Protein AF-A0A9E5ME22-F1 (afdb_monomer_lite)

Radius of gyration: 19.46 Å; chains: 1; bounding box: 47×21×42 Å

Foldseek 3Di:
DQLCQQLLVCQQWPQDDVLSVQSSPDDDPVSVVVSVVPDDPPIDRDVVSVVDDRADPDPDDPDDDQPCCVVCVPDPDDDDPVRPPDDPGD

pLDDT: mean 80.04, std 14.13, range [41.09, 94.69]

Secondary structure (DSSP, 8-state):
-THHHHHHHTTTS---HHHHHHHHH--SHHHHHHHHHTS-TT--PPTTGGGS--S--PPPP---PPTTTTT-TT--PPPPTTTS-S-S--

Structure (mmCIF, N/CA/C/O backbone):
data_AF-A0A9E5ME22-F1
#
_entry.id   AF-A0A9E5ME22-F1
#
loop_
_atom_site.group_PDB
_atom_site.id
_atom_site.type_symbol
_atom_site.label_atom_id
_atom_site.label_alt_id
_atom_site.label_comp_id
_atom_site.label_asym_id
_atom_site.label_entity_id
_atom_site.label_seq_id
_atom_site.pdbx_PDB_ins_code
_atom_site.Cartn_x
_atom_site.Cartn_y
_atom_site.Cartn_z
_atom_site.occupancy
_atom_site.B_iso_or_equiv
_atom_site.auth_seq_id
_atom_site.auth_comp_id
_atom_site.auth_asym_id
_atom_site.auth_atom_id
_atom_site.pdbx_PDB_model_num
ATOM 1 N N . GLU A 1 1 ? 11.597 0.825 3.469 1.00 60.56 1 GLU A N 1
ATOM 2 C CA . GLU A 1 1 ? 10.942 0.687 2.144 1.00 60.56 1 GLU A CA 1
ATOM 3 C C . GLU A 1 1 ? 9.581 -0.024 2.117 1.00 60.56 1 GLU A C 1
ATOM 5 O O . GLU A 1 1 ? 8.702 0.450 1.406 1.00 60.56 1 GLU A O 1
ATOM 10 N N . PHE A 1 2 ? 9.331 -1.097 2.884 1.00 62.84 2 PHE A N 1
ATOM 11 C CA . PHE A 1 2 ? 8.057 -1.851 2.811 1.00 62.84 2 PHE A CA 1
ATOM 12 C C . PHE A 1 2 ? 6.785 -1.005 3.044 1.00 62.84 2 PHE A C 1
ATOM 14 O O . PHE A 1 2 ? 5.789 -1.166 2.338 1.00 62.84 2 PHE A O 1
ATOM 21 N N . ARG A 1 3 ? 6.842 -0.036 3.971 1.00 62.56 3 ARG A N 1
ATOM 22 C CA . ARG A 1 3 ? 5.710 0.844 4.324 1.00 62.56 3 ARG A CA 1
ATOM 23 C C . ARG A 1 3 ? 5.093 1.570 3.127 1.00 62.56 3 ARG A C 1
ATOM 25 O O . ARG A 1 3 ? 3.878 1.707 3.049 1.00 62.56 3 ARG A O 1
ATOM 32 N N . LYS A 1 4 ? 5.937 2.002 2.179 1.00 63.84 4 LYS A N 1
ATOM 33 C CA . LYS A 1 4 ? 5.526 2.781 0.999 1.00 63.84 4 LYS A CA 1
ATOM 34 C C . LYS A 1 4 ? 4.607 1.986 0.063 1.00 63.84 4 LYS A C 1
ATOM 36 O O . LYS A 1 4 ? 3.819 2.577 -0.664 1.00 63.84 4 LYS A O 1
ATOM 41 N N . HIS A 1 5 ? 4.676 0.655 0.119 1.00 74.06 5 HIS A N 1
ATOM 42 C CA . HIS A 1 5 ? 4.036 -0.236 -0.848 1.00 74.06 5 HIS A CA 1
ATOM 43 C C . HIS A 1 5 ? 2.784 -0.930 -0.296 1.00 74.06 5 HIS A C 1
ATOM 45 O O . HIS A 1 5 ? 1.941 -1.376 -1.072 1.00 74.06 5 HIS A O 1
ATOM 51 N N . CYS A 1 6 ? 2.611 -0.995 1.030 1.00 79.81 6 CYS A N 1
ATOM 52 C CA . CYS A 1 6 ? 1.466 -1.670 1.656 1.00 79.81 6 CYS A CA 1
ATOM 53 C C . CYS A 1 6 ? 0.114 -1.124 1.182 1.00 79.81 6 CYS A C 1
ATOM 55 O O . CYS A 1 6 ? -0.800 -1.894 0.892 1.00 79.81 6 CYS A O 1
ATOM 57 N N . GLY A 1 7 ? -0.003 0.199 1.038 1.00 79.25 7 GLY A N 1
ATOM 58 C CA . GLY A 1 7 ? -1.235 0.834 0.566 1.00 79.25 7 GLY A CA 1
ATOM 59 C C . GLY A 1 7 ? -1.643 0.419 -0.855 1.00 79.25 7 GLY A C 1
ATOM 60 O O . GLY A 1 7 ? -2.840 0.334 -1.138 1.00 79.25 7 GLY A O 1
ATOM 61 N N . TRP A 1 8 ? -0.682 0.107 -1.736 1.00 84.62 8 TRP A N 1
ATOM 62 C CA . TRP A 1 8 ? -0.957 -0.288 -3.126 1.00 84.62 8 TRP A CA 1
ATOM 63 C C . TRP A 1 8 ? -1.652 -1.645 -3.232 1.00 84.62 8 TRP A C 1
ATOM 65 O O . TRP A 1 8 ? -2.472 -1.848 -4.130 1.00 84.62 8 TRP A O 1
ATOM 75 N N . TYR A 1 9 ? -1.386 -2.560 -2.299 1.00 87.06 9 TYR A N 1
ATOM 76 C CA . TYR A 1 9 ? -2.034 -3.874 -2.278 1.00 87.06 9 TYR A CA 1
ATOM 77 C C . TYR A 1 9 ? -3.523 -3.798 -1.934 1.00 87.06 9 TYR A C 1
ATOM 79 O O . TYR A 1 9 ? -4.283 -4.696 -2.283 1.00 87.06 9 TYR A O 1
ATOM 87 N N . LEU A 1 10 ? -3.961 -2.700 -1.314 1.00 89.69 10 LEU A N 1
ATOM 88 C CA . LEU A 1 10 ? -5.369 -2.464 -1.009 1.00 89.69 10 LEU A CA 1
ATOM 89 C C . LEU A 1 10 ? -6.099 -1.734 -2.142 1.00 89.69 10 LEU A C 1
ATOM 91 O O . LEU A 1 10 ? -7.320 -1.601 -2.099 1.00 89.69 10 LEU A O 1
ATOM 95 N N . THR A 1 11 ? -5.402 -1.215 -3.157 1.00 89.62 11 THR A N 1
ATOM 96 C CA . THR A 1 11 ? -6.015 -0.532 -4.310 1.00 89.62 11 THR A CA 1
ATOM 97 C C . THR A 1 11 ? -7.034 -1.434 -5.011 1.00 89.62 11 THR A C 1
ATOM 99 O O . THR A 1 11 ? -6.714 -2.556 -5.400 1.00 89.62 11 THR A O 1
ATOM 102 N N . GLY A 1 12 ? -8.266 -0.930 -5.149 1.00 91.00 12 GLY A N 1
ATOM 103 C CA . GLY A 1 12 ? -9.409 -1.670 -5.695 1.00 91.00 12 GLY A CA 1
ATOM 104 C C . GLY A 1 12 ? -10.293 -2.356 -4.648 1.00 91.00 12 GLY A C 1
ATOM 105 O O . GLY A 1 12 ? -11.435 -2.672 -4.959 1.00 91.00 12 GLY A O 1
ATOM 106 N N . TYR A 1 13 ? -9.833 -2.533 -3.405 1.00 93.19 13 TYR A N 1
ATOM 107 C CA . TYR A 1 13 ? -10.673 -3.074 -2.332 1.00 93.19 13 TYR A CA 1
ATOM 108 C C . TYR A 1 13 ? -11.449 -1.972 -1.584 1.00 93.19 13 TYR A C 1
ATOM 110 O O . TYR A 1 13 ? -10.878 -0.907 -1.289 1.00 93.19 13 TYR A O 1
ATOM 118 N N . PRO A 1 14 ? -12.715 -2.225 -1.197 1.00 92.44 14 PRO A N 1
ATOM 119 C CA . PRO A 1 14 ? -13.545 -1.295 -0.431 1.00 92.44 14 PRO A CA 1
ATOM 120 C C . PRO A 1 14 ? -13.230 -1.347 1.077 1.00 92.44 14 PRO A C 1
ATOM 122 O O . PRO A 1 14 ? -14.105 -1.530 1.911 1.00 92.44 14 PRO A O 1
ATOM 125 N N . VAL A 1 15 ? -11.957 -1.174 1.444 1.00 91.19 15 VAL A N 1
ATOM 126 C CA . VAL A 1 15 ? -11.477 -1.249 2.842 1.00 91.19 15 VAL A CA 1
ATOM 127 C C . VAL A 1 15 ? -11.652 0.049 3.647 1.00 91.19 15 VAL A C 1
ATOM 129 O O . VAL A 1 15 ? -11.399 0.072 4.847 1.00 91.19 15 VAL A O 1
ATOM 132 N N . GLY A 1 16 ? -12.051 1.147 2.998 1.00 90.19 16 GLY A N 1
ATOM 133 C CA . GLY A 1 16 ? -12.133 2.474 3.618 1.00 90.19 16 GLY A CA 1
ATOM 134 C C . GLY A 1 16 ? -10.783 3.200 3.743 1.00 90.19 16 GLY A C 1
ATOM 135 O O . GLY A 1 16 ? -9.706 2.624 3.571 1.00 90.19 16 GLY A O 1
ATOM 136 N N . SER A 1 17 ? -10.839 4.509 4.001 1.00 87.94 17 SER A N 1
ATOM 137 C CA . SER A 1 17 ? -9.658 5.384 4.066 1.00 87.94 17 SER A CA 1
ATOM 138 C C . SER A 1 17 ? -8.803 5.157 5.316 1.00 87.94 17 SER A C 1
ATOM 140 O O . SER A 1 17 ? -7.577 5.187 5.218 1.00 87.94 17 SER A O 1
ATOM 142 N N . ASP A 1 18 ? -9.418 4.876 6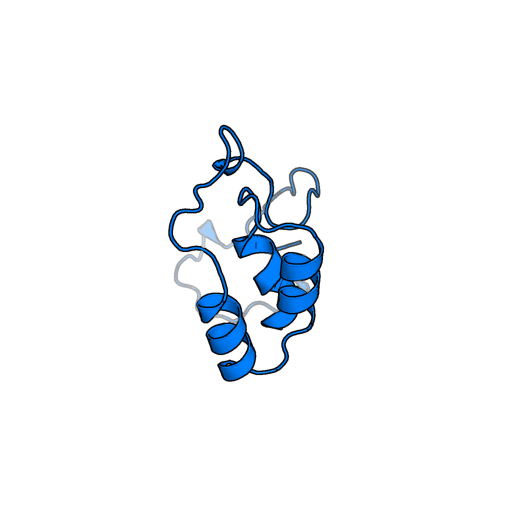.469 1.00 91.31 18 ASP A N 1
ATOM 143 C CA . ASP A 1 18 ? -8.687 4.663 7.726 1.00 91.31 18 ASP A CA 1
ATOM 144 C C . ASP A 1 18 ? -7.796 3.416 7.674 1.00 91.31 18 ASP A C 1
ATOM 146 O O . ASP A 1 18 ? -6.617 3.475 8.019 1.00 91.31 18 ASP A O 1
ATOM 150 N N . VAL A 1 19 ? -8.316 2.306 7.141 1.00 92.06 19 VAL A N 1
ATOM 151 C CA . VAL A 1 19 ? -7.534 1.078 6.947 1.00 92.06 19 VAL A CA 1
ATOM 152 C C . VAL A 1 19 ? -6.330 1.345 6.043 1.00 92.06 19 VAL A C 1
ATOM 154 O O . VAL A 1 19 ? -5.211 0.972 6.388 1.00 92.06 19 VAL A O 1
ATOM 157 N N . ARG A 1 20 ? -6.524 2.045 4.916 1.00 89.62 20 ARG A N 1
ATOM 158 C CA . ARG A 1 20 ? -5.421 2.403 4.006 1.00 89.62 20 ARG A CA 1
ATOM 159 C C . ARG A 1 20 ? -4.349 3.232 4.707 1.00 89.62 20 ARG A C 1
ATOM 161 O O . ARG A 1 20 ? -3.166 2.949 4.536 1.00 89.62 20 ARG A O 1
ATOM 168 N N . ARG A 1 21 ? -4.760 4.223 5.503 1.00 89.25 21 ARG A N 1
ATOM 169 C CA . ARG A 1 21 ? -3.852 5.066 6.287 1.00 89.25 21 ARG A CA 1
ATOM 170 C C . ARG A 1 21 ? -3.040 4.226 7.276 1.00 89.25 21 ARG A C 1
ATOM 172 O O . ARG A 1 21 ? -1.816 4.301 7.270 1.00 89.25 21 ARG A O 1
ATOM 179 N N . ARG A 1 22 ? -3.698 3.352 8.043 1.00 91.50 22 ARG A N 1
ATOM 180 C CA . ARG A 1 22 ? -3.040 2.455 9.011 1.00 91.50 22 ARG A CA 1
ATOM 181 C C . ARG A 1 22 ? -2.015 1.535 8.344 1.00 91.50 22 ARG A C 1
ATOM 183 O O . ARG A 1 22 ? -0.910 1.394 8.852 1.00 91.50 22 ARG A O 1
ATOM 190 N N . PHE A 1 23 ? -2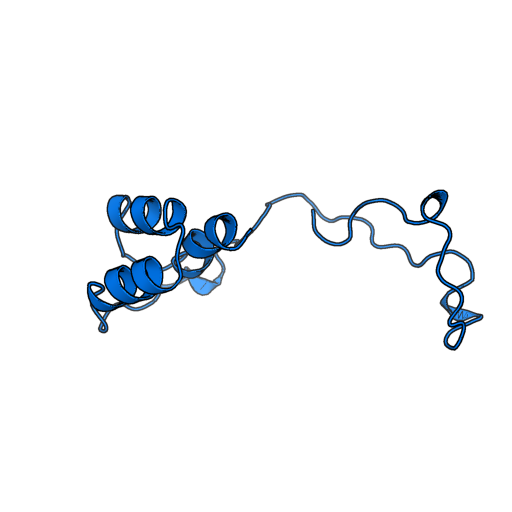.331 0.973 7.175 1.00 91.12 23 PHE A N 1
ATOM 191 C CA . PHE A 1 23 ? -1.387 0.156 6.400 1.00 91.12 23 PHE A CA 1
ATOM 192 C C . PHE A 1 23 ? -0.199 0.946 5.823 1.00 91.12 23 PHE A C 1
ATOM 19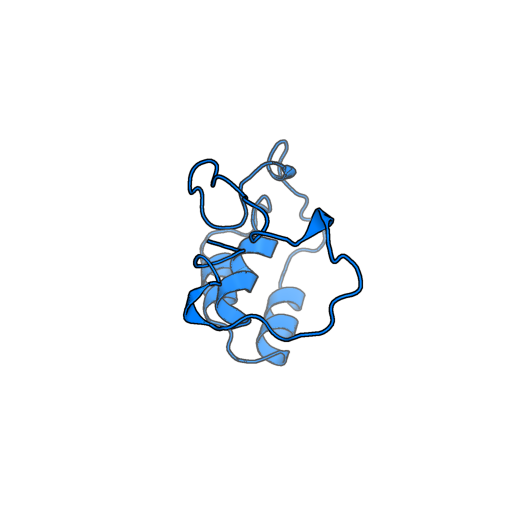4 O O . PHE A 1 23 ? 0.851 0.356 5.599 1.00 91.12 23 PHE A O 1
ATOM 201 N N . ALA A 1 24 ? -0.325 2.254 5.583 1.00 87.25 24 ALA A N 1
ATOM 202 C CA . ALA A 1 24 ? 0.798 3.102 5.159 1.00 87.25 24 ALA A CA 1
ATOM 203 C C . ALA A 1 24 ? 1.728 3.497 6.331 1.00 87.25 24 ALA A C 1
ATOM 205 O O . ALA A 1 24 ? 2.893 3.866 6.135 1.00 87.25 24 ALA A O 1
ATOM 206 N N . GLU A 1 25 ? 1.220 3.416 7.562 1.00 89.00 25 GLU A N 1
ATOM 207 C CA . GLU A 1 25 ? 1.926 3.800 8.786 1.00 89.00 25 GLU A CA 1
ATOM 208 C C . GLU A 1 25 ? 2.691 2.642 9.451 1.00 89.00 25 GLU A C 1
ATOM 210 O O . GLU A 1 25 ? 3.619 2.919 10.212 1.00 89.00 25 GLU A O 1
ATOM 215 N N . VAL A 1 26 ? 2.366 1.379 9.130 1.00 90.75 26 VAL A N 1
ATOM 216 C CA . VAL A 1 26 ? 3.024 0.183 9.699 1.00 90.75 26 VAL A CA 1
ATOM 217 C C . VAL A 1 26 ? 4.539 0.246 9.593 1.00 90.75 26 VAL A C 1
ATOM 219 O O . VAL A 1 26 ? 5.080 0.700 8.593 1.00 90.75 26 VAL A O 1
ATOM 222 N N . SER A 1 27 ? 5.230 -0.253 10.603 1.00 88.94 27 SER A N 1
ATOM 223 C CA . SER A 1 27 ? 6.683 -0.251 10.751 1.00 88.94 27 SER A CA 1
ATOM 224 C C . SER A 1 27 ? 7.271 -1.651 10.924 1.00 88.94 27 SER A C 1
ATOM 226 O O . SER A 1 27 ? 8.452 -1.850 10.638 1.00 88.94 27 SER A O 1
ATOM 228 N N . THR A 1 28 ? 6.450 -2.629 11.313 1.00 90.50 28 THR A N 1
ATOM 229 C CA . THR A 1 28 ? 6.866 -4.019 11.534 1.00 90.50 28 THR A CA 1
ATOM 230 C C . THR A 1 28 ? 5.990 -5.008 10.767 1.00 90.50 28 THR A C 1
ATOM 232 O O . THR A 1 28 ? 4.866 -4.707 10.359 1.00 90.50 28 THR A O 1
ATOM 235 N N . LEU A 1 29 ? 6.502 -6.225 10.570 1.00 90.75 29 LEU A N 1
ATOM 236 C CA . LEU A 1 29 ? 5.733 -7.308 9.954 1.00 90.75 29 LEU A CA 1
ATOM 237 C C . LEU A 1 29 ? 4.543 -7.738 10.827 1.00 90.75 29 LEU A C 1
ATOM 239 O O . LEU A 1 29 ? 3.492 -8.099 10.298 1.00 90.75 29 LEU A O 1
ATOM 243 N N . ASP A 1 30 ? 4.687 -7.680 12.148 1.00 94.19 3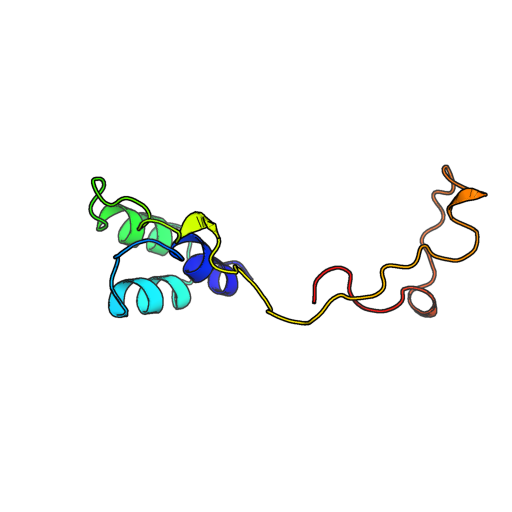0 ASP A N 1
ATOM 244 C CA . ASP A 1 30 ? 3.627 -8.074 13.077 1.00 94.19 30 ASP A CA 1
ATOM 245 C C . ASP A 1 30 ? 2.446 -7.102 13.036 1.00 94.19 30 ASP A C 1
ATOM 247 O O . ASP A 1 30 ? 1.295 -7.538 13.023 1.00 94.19 30 ASP A O 1
ATOM 251 N N . GLU A 1 31 ? 2.703 -5.799 12.891 1.00 92.00 31 GLU A N 1
ATOM 252 C CA . GLU A 1 31 ? 1.653 -4.797 12.669 1.00 92.00 31 GLU A CA 1
ATOM 253 C C . GLU A 1 31 ? 0.863 -5.072 11.383 1.00 92.00 31 GLU A C 1
ATOM 255 O O . GLU A 1 31 ? -0.366 -4.986 11.372 1.00 92.00 31 GLU A O 1
ATOM 260 N N . VAL A 1 32 ? 1.548 -5.471 10.307 1.00 91.94 32 VAL A N 1
ATOM 261 C CA . VAL A 1 32 ? 0.907 -5.843 9.034 1.00 91.94 32 VAL A CA 1
ATOM 262 C C . VAL A 1 32 ? 0.006 -7.059 9.225 1.00 91.94 32 VAL A C 1
ATOM 264 O O . VAL A 1 32 ? -1.135 -7.059 8.760 1.00 91.94 32 VAL A O 1
ATOM 267 N N . ARG A 1 33 ? 0.488 -8.092 9.929 1.00 93.50 33 ARG A N 1
ATOM 268 C CA . ARG A 1 33 ? -0.301 -9.298 10.224 1.00 93.50 33 ARG A CA 1
ATOM 269 C C . ARG A 1 33 ? -1.525 -8.969 11.072 1.00 93.50 33 ARG A C 1
ATOM 271 O O . ARG A 1 33 ? -2.615 -9.438 10.749 1.00 93.50 33 ARG A O 1
ATOM 278 N N . ALA A 1 34 ? -1.363 -8.149 12.108 1.00 94.69 34 ALA A N 1
ATOM 279 C CA . ALA A 1 34 ? -2.454 -7.734 12.982 1.00 94.69 34 ALA A CA 1
ATOM 280 C C . ALA A 1 34 ? -3.529 -6.945 12.216 1.00 94.69 34 ALA A C 1
ATOM 282 O O . ALA A 1 34 ? -4.717 -7.251 12.324 1.00 94.69 34 ALA A O 1
ATOM 283 N N . LEU A 1 35 ? -3.129 -5.982 11.378 1.00 92.88 35 LEU A N 1
ATOM 284 C CA . LEU A 1 35 ? -4.070 -5.238 10.538 1.00 92.88 35 LEU A CA 1
ATOM 285 C C . LEU A 1 35 ? -4.770 -6.146 9.524 1.00 92.88 35 LEU A C 1
ATOM 287 O O . LEU A 1 35 ? -5.990 -6.083 9.398 1.00 92.88 35 LEU A O 1
ATOM 291 N N . ALA A 1 36 ? -4.034 -7.030 8.847 1.00 92.12 36 ALA A N 1
ATOM 292 C CA . ALA A 1 36 ? -4.605 -7.971 7.884 1.00 92.12 36 ALA A CA 1
ATOM 293 C C . ALA A 1 36 ? -5.585 -8.964 8.532 1.00 92.12 36 ALA A C 1
ATOM 295 O O . ALA A 1 36 ? -6.553 -9.383 7.898 1.00 92.12 36 ALA A O 1
ATOM 296 N N . ALA A 1 37 ? -5.364 -9.336 9.794 1.00 94.56 37 ALA A N 1
ATOM 297 C CA . ALA A 1 37 ? -6.294 -10.163 10.556 1.00 94.56 37 ALA A CA 1
ATOM 298 C C . ALA A 1 37 ? -7.618 -9.442 10.860 1.00 94.56 37 ALA A C 1
ATOM 300 O O . ALA A 1 37 ? -8.646 -10.103 10.943 1.00 94.56 37 ALA A O 1
ATOM 301 N N . SER A 1 38 ? -7.608 -8.109 10.977 1.00 92.75 38 SER A N 1
ATOM 302 C CA . SER A 1 38 ? -8.820 -7.311 11.227 1.00 92.75 38 SER A CA 1
ATOM 303 C C . SER A 1 38 ? -9.678 -7.040 9.985 1.00 92.75 38 SER A C 1
ATOM 305 O O . SER A 1 38 ? -10.779 -6.509 10.113 1.00 92.75 38 SER A O 1
ATOM 307 N N . LEU A 1 39 ? -9.186 -7.373 8.787 1.00 92.81 39 LEU A N 1
ATOM 308 C CA . LEU A 1 39 ? -9.919 -7.170 7.539 1.00 92.81 39 LEU A CA 1
ATOM 309 C C . LEU A 1 39 ? -11.002 -8.230 7.343 1.00 92.81 39 LEU A C 1
ATOM 311 O O . LEU A 1 39 ? -10.781 -9.420 7.582 1.00 92.81 39 LEU A O 1
ATOM 315 N N . ASP A 1 40 ? -12.137 -7.797 6.801 1.00 92.50 40 ASP A N 1
ATOM 316 C CA . ASP A 1 40 ? -13.172 -8.696 6.306 1.00 92.50 40 ASP A CA 1
ATOM 317 C C . ASP A 1 40 ? -12.642 -9.503 5.104 1.00 92.50 40 ASP A C 1
ATOM 319 O O . ASP A 1 40 ? -12.201 -8.956 4.091 1.00 92.50 40 ASP A O 1
ATOM 323 N N . ARG A 1 41 ? -12.664 -10.832 5.244 1.00 92.19 41 ARG A N 1
ATOM 324 C CA . ARG A 1 41 ? -12.151 -11.788 4.253 1.00 92.19 41 ARG A CA 1
ATOM 325 C C . ARG A 1 41 ? -13.104 -12.021 3.083 1.00 92.19 41 ARG A C 1
ATOM 327 O O . ARG A 1 41 ? -12.696 -12.647 2.111 1.00 92.19 41 ARG A O 1
ATOM 334 N N . SER A 1 42 ? -14.337 -11.529 3.173 1.00 93.88 42 SER A N 1
ATOM 335 C CA . SER A 1 42 ? -15.324 -11.576 2.091 1.00 93.88 42 SER A CA 1
ATOM 336 C C . SER A 1 42 ? -15.194 -10.409 1.106 1.00 93.88 42 SER A C 1
ATOM 338 O O . SER A 1 42 ? -15.853 -10.396 0.069 1.00 93.88 42 SER A O 1
ATOM 340 N N . LEU A 1 43 ? -14.335 -9.426 1.404 1.00 91.94 43 LEU A N 1
ATOM 341 C CA . LEU A 1 43 ? -14.123 -8.288 0.519 1.00 91.94 43 LEU A CA 1
ATOM 342 C C . LEU A 1 43 ? -13.494 -8.737 -0.797 1.00 91.94 43 LEU A C 1
ATOM 344 O O . LEU A 1 43 ? -12.448 -9.388 -0.838 1.00 91.94 43 LEU A O 1
ATOM 348 N N . HIS A 1 44 ? -14.099 -8.281 -1.883 1.00 93.56 44 HIS A N 1
ATOM 349 C CA . HIS A 1 44 ? -13.585 -8.461 -3.228 1.00 93.56 44 HIS A CA 1
ATOM 350 C C . HIS A 1 44 ? -13.162 -7.119 -3.819 1.00 93.56 44 HIS A C 1
ATOM 352 O O . HIS A 1 44 ? -13.613 -6.051 -3.392 1.00 93.56 44 HIS A O 1
ATOM 358 N N . ILE A 1 45 ? -12.278 -7.181 -4.812 1.00 91.81 45 ILE A N 1
ATOM 359 C CA . ILE A 1 45 ? -11.987 -6.025 -5.656 1.00 91.81 45 ILE A CA 1
ATOM 360 C C . ILE A 1 45 ? -13.294 -5.555 -6.299 1.00 91.81 45 ILE A C 1
ATOM 362 O O . ILE A 1 45 ? -14.065 -6.360 -6.822 1.00 91.81 45 ILE A O 1
ATOM 366 N N . VAL A 1 46 ? -13.539 -4.246 -6.252 1.00 92.44 46 VAL A N 1
ATOM 367 C CA . VAL A 1 46 ? -14.665 -3.636 -6.965 1.00 92.44 46 VAL A CA 1
ATOM 368 C C . VAL A 1 46 ? -14.460 -3.791 -8.470 1.00 92.44 46 VAL A C 1
ATOM 370 O O . VAL A 1 46 ? -13.326 -3.775 -8.943 1.00 92.44 46 VAL A O 1
ATOM 373 N N . THR A 1 47 ? -15.536 -3.913 -9.243 1.00 93.94 47 THR A N 1
ATOM 374 C CA . THR A 1 47 ? -15.460 -4.045 -10.707 1.00 93.94 47 THR A CA 1
ATOM 375 C C . THR A 1 47 ? -14.613 -2.931 -11.335 1.00 93.94 47 THR A C 1
ATOM 377 O O . THR A 1 47 ? -14.863 -1.752 -11.089 1.00 93.94 47 THR A O 1
ATOM 380 N N . GLY A 1 48 ? -13.604 -3.292 -12.136 1.00 89.94 48 GLY A N 1
ATOM 381 C CA . GLY A 1 48 ? -12.664 -2.350 -12.758 1.00 89.94 48 GLY A CA 1
ATOM 382 C C . GLY A 1 48 ? -11.520 -1.905 -11.837 1.00 89.94 48 GLY A C 1
ATOM 383 O O . GLY A 1 48 ? -10.555 -1.291 -12.298 1.00 89.94 48 GLY A O 1
ATOM 384 N N . GLY A 1 49 ? -11.585 -2.240 -10.546 1.00 86.62 49 GLY A N 1
ATOM 385 C CA . GLY A 1 49 ? -10.567 -1.936 -9.544 1.00 86.62 49 GLY A CA 1
ATOM 386 C C . GLY A 1 49 ? -9.233 -2.644 -9.796 1.00 86.62 49 GLY A C 1
ATOM 387 O O . GLY A 1 49 ? -8.189 -2.180 -9.337 1.00 86.62 49 GLY A O 1
ATOM 388 N N . GLU A 1 50 ? -9.233 -3.733 -10.565 1.00 86.56 50 GLU A N 1
ATOM 389 C CA . GLU A 1 50 ? -8.027 -4.445 -10.983 1.00 86.56 50 GLU A CA 1
ATOM 390 C C . GLU A 1 50 ? -7.105 -3.578 -11.854 1.00 86.56 50 GLU A C 1
ATOM 392 O O . GLU A 1 50 ? -5.882 -3.690 -11.742 1.00 86.56 50 GLU A O 1
ATOM 397 N N . ARG A 1 51 ? -7.686 -2.657 -12.639 1.00 86.62 51 ARG A N 1
ATOM 398 C CA . ARG A 1 51 ? -6.974 -1.757 -13.564 1.00 86.62 51 ARG A CA 1
ATOM 399 C C . ARG A 1 51 ? -6.485 -0.469 -12.915 1.00 86.62 51 ARG A C 1
ATOM 401 O O . ARG A 1 51 ? -5.830 0.330 -13.580 1.00 86.62 51 ARG A O 1
ATOM 408 N N . LEU A 1 52 ? -6.817 -0.240 -11.645 1.00 86.31 52 LEU A N 1
ATOM 409 C CA . LEU A 1 52 ? -6.358 0.953 -10.949 1.00 86.31 52 LEU A CA 1
ATOM 410 C C . LEU A 1 52 ? -4.824 0.940 -10.849 1.00 86.31 52 LEU A C 1
ATOM 412 O O . LEU A 1 52 ? -4.247 -0.081 -10.454 1.00 86.31 52 LEU A O 1
ATOM 416 N N . PRO A 1 53 ? -4.159 2.058 -11.189 1.00 81.81 53 PRO A N 1
ATOM 417 C CA . PRO A 1 53 ? -2.708 2.135 -11.164 1.00 81.81 53 PRO A CA 1
ATOM 418 C C . PRO A 1 53 ? -2.176 1.922 -9.741 1.00 81.81 53 PRO A C 1
ATOM 420 O O . PRO A 1 53 ? -2.739 2.402 -8.754 1.00 81.81 53 PRO A O 1
ATOM 423 N N . ARG A 1 54 ? -1.071 1.180 -9.646 1.00 81.88 54 ARG A N 1
ATOM 424 C CA . ARG A 1 54 ? -0.317 0.922 -8.413 1.00 81.88 54 ARG A CA 1
ATOM 425 C C . ARG A 1 54 ? 1.099 1.423 -8.642 1.00 81.88 54 ARG A C 1
ATOM 427 O O . ARG A 1 54 ? 1.883 0.738 -9.285 1.00 81.88 54 ARG A O 1
ATOM 434 N N . GLY A 1 55 ? 1.393 2.631 -8.185 1.00 73.94 55 GLY A N 1
ATOM 435 C CA . GLY A 1 55 ? 2.670 3.284 -8.459 1.00 73.94 55 GLY A CA 1
ATOM 436 C C . GLY A 1 55 ? 2.502 4.642 -9.114 1.00 73.94 55 GLY A C 1
ATOM 437 O O . GLY A 1 55 ? 1.404 5.201 -9.146 1.00 73.94 55 GLY A O 1
ATOM 438 N N . HIS A 1 56 ? 3.616 5.188 -9.589 1.00 65.25 56 HIS A N 1
ATOM 439 C CA . HIS A 1 56 ? 3.649 6.507 -10.199 1.00 65.25 56 HIS A CA 1
ATOM 440 C C . HIS A 1 56 ? 2.951 6.473 -11.560 1.00 65.25 56 HIS A C 1
ATOM 442 O O . HIS A 1 56 ? 3.230 5.622 -12.400 1.00 65.25 56 HIS A O 1
ATOM 448 N N . THR A 1 57 ? 2.057 7.428 -11.792 1.00 63.75 57 THR A N 1
ATOM 449 C CA . THR A 1 57 ? 1.347 7.628 -13.065 1.00 63.75 57 THR A CA 1
ATOM 450 C C . THR A 1 57 ? 2.179 8.420 -14.075 1.00 63.75 57 THR A C 1
ATOM 452 O O . THR A 1 57 ? 1.629 9.096 -14.944 1.00 63.75 57 THR A O 1
ATOM 455 N N . ASN A 1 58 ? 3.508 8.377 -13.947 1.00 64.81 58 ASN A N 1
ATOM 456 C CA . ASN A 1 58 ? 4.396 9.039 -14.890 1.00 64.81 58 ASN A CA 1
ATOM 457 C C . ASN A 1 58 ? 4.152 8.458 -16.290 1.00 64.81 58 ASN A C 1
ATOM 459 O O . ASN A 1 58 ? 3.877 7.266 -16.446 1.00 64.81 58 ASN A O 1
ATOM 463 N N . GLY A 1 59 ? 4.185 9.335 -17.295 1.00 63.78 59 GLY A N 1
ATOM 464 C CA . GLY A 1 59 ? 3.960 8.956 -18.686 1.00 63.78 59 GLY A CA 1
ATOM 465 C C . GLY A 1 59 ? 4.995 7.944 -19.196 1.00 63.78 59 GLY A C 1
ATOM 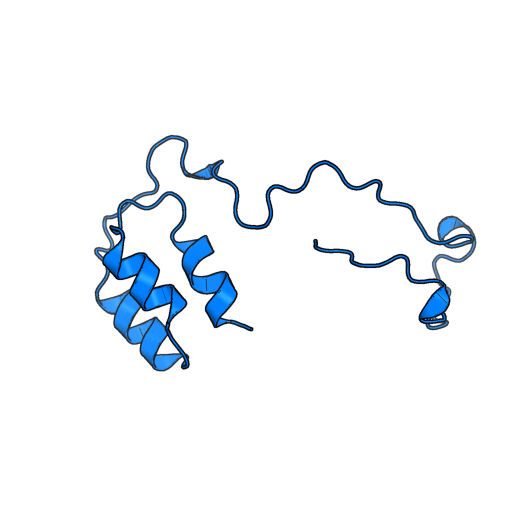466 O O . GLY A 1 59 ? 5.958 7.634 -18.492 1.00 63.78 59 GLY A O 1
ATOM 467 N N . PRO A 1 60 ? 4.817 7.428 -20.423 1.00 69.38 60 PRO A N 1
ATOM 468 C CA . PRO A 1 60 ? 5.735 6.461 -21.012 1.00 69.38 60 PRO A CA 1
ATOM 469 C C . PRO A 1 60 ? 7.175 6.974 -20.951 1.00 69.38 60 PRO A C 1
ATOM 471 O O . PRO A 1 60 ? 7.473 8.061 -21.444 1.00 69.38 60 PRO A O 1
ATOM 474 N N . ILE A 1 61 ? 8.060 6.194 -20.337 1.00 68.38 61 ILE A N 1
ATOM 475 C CA . ILE A 1 61 ? 9.494 6.472 -20.329 1.00 68.38 61 ILE A CA 1
ATOM 476 C C . ILE A 1 61 ? 10.083 5.749 -21.541 1.00 68.38 61 ILE A C 1
ATOM 478 O O . ILE A 1 61 ? 9.778 4.576 -21.767 1.00 68.38 61 ILE A O 1
ATOM 482 N N . ASN A 1 62 ? 10.916 6.435 -22.325 1.00 72.62 62 ASN A N 1
ATOM 483 C CA . ASN A 1 62 ? 11.681 5.777 -23.380 1.00 72.62 62 ASN A CA 1
ATOM 484 C C . ASN A 1 62 ? 12.719 4.859 -22.732 1.00 72.62 62 ASN A C 1
ATOM 486 O O . ASN A 1 62 ? 13.731 5.326 -22.214 1.00 72.62 62 ASN A O 1
ATOM 490 N N . VAL A 1 63 ? 12.456 3.554 -22.756 1.00 75.19 63 VAL A N 1
ATOM 491 C CA . VAL A 1 63 ? 13.410 2.541 -22.306 1.00 75.19 63 VAL A CA 1
ATOM 492 C C . VAL A 1 63 ? 14.403 2.305 -23.437 1.00 75.19 63 VAL A C 1
ATOM 494 O O . VAL A 1 63 ? 14.031 1.802 -24.497 1.00 75.19 63 VAL A O 1
ATOM 497 N N . VAL A 1 64 ? 15.657 2.691 -23.217 1.00 81.12 64 VAL A N 1
ATOM 498 C CA . VAL A 1 64 ? 16.760 2.454 -24.154 1.00 81.12 64 VAL A CA 1
ATOM 499 C C . VAL A 1 64 ? 17.729 1.448 -23.556 1.00 81.12 64 VAL A C 1
ATOM 501 O O . VAL A 1 64 ? 18.026 1.491 -22.362 1.00 81.12 64 VAL A O 1
ATOM 504 N N . LEU A 1 65 ? 18.210 0.530 -24.390 1.00 78.62 65 LEU A N 1
ATOM 505 C CA . LEU A 1 65 ? 19.314 -0.338 -24.002 1.00 78.62 65 LEU A CA 1
ATOM 506 C C . LEU A 1 65 ? 20.604 0.492 -23.965 1.00 78.62 65 LEU A C 1
ATOM 508 O O . LEU A 1 65 ? 20.783 1.360 -24.828 1.00 78.62 65 LEU A O 1
ATOM 512 N N . PRO A 1 66 ? 21.506 0.238 -23.003 1.00 78.69 66 PRO A N 1
ATOM 513 C CA . PRO A 1 66 ? 22.845 0.803 -23.044 1.00 78.69 66 PRO A CA 1
ATOM 514 C C . PRO A 1 66 ? 23.542 0.482 -24.372 1.00 78.69 66 PRO A C 1
ATOM 516 O O . PRO A 1 66 ? 23.307 -0.562 -24.985 1.00 78.69 66 PRO A O 1
ATOM 519 N N . HIS A 1 67 ? 24.411 1.386 -24.816 1.00 80.44 67 HIS A N 1
ATOM 520 C CA . HIS A 1 67 ? 25.205 1.191 -26.027 1.00 80.44 67 HIS A CA 1
ATOM 521 C C . HIS A 1 67 ? 26.031 -0.105 -25.938 1.00 80.44 67 HIS A C 1
ATOM 523 O O . HIS A 1 67 ? 26.723 -0.312 -24.945 1.00 80.44 67 HIS A O 1
ATOM 529 N N . GLY A 1 68 ? 26.003 -0.948 -26.977 1.00 79.88 68 GLY A N 1
ATOM 530 C CA . GLY A 1 68 ? 26.781 -2.194 -27.024 1.00 79.88 68 GLY A CA 1
ATOM 531 C C . GLY A 1 68 ? 26.117 -3.403 -26.347 1.00 79.88 68 GLY A C 1
ATOM 532 O O . GLY A 1 68 ? 26.687 -4.492 -26.362 1.00 79.88 68 GLY A O 1
ATOM 533 N N . TYR A 1 69 ? 24.932 -3.236 -25.742 1.00 81.94 69 TYR A N 1
ATOM 534 C CA . TYR A 1 69 ? 24.272 -4.301 -24.978 1.00 81.94 69 TYR A CA 1
ATOM 535 C C . TYR A 1 69 ? 23.903 -5.523 -25.833 1.00 81.94 69 TYR A C 1
ATOM 537 O O . TYR A 1 69 ? 24.062 -6.657 -25.391 1.00 81.94 69 TYR A O 1
ATOM 545 N N . LEU A 1 70 ? 23.404 -5.316 -27.058 1.00 85.75 70 LEU A N 1
ATOM 546 C CA . LEU A 1 70 ? 22.997 -6.429 -27.929 1.00 85.75 70 LEU A CA 1
ATOM 547 C C . LEU A 1 70 ? 24.198 -7.123 -28.576 1.00 85.75 70 LEU A C 1
ATOM 549 O O . LEU A 1 70 ? 24.114 -8.284 -28.967 1.00 85.75 70 LEU A O 1
ATOM 553 N N . GLU A 1 71 ? 25.308 -6.408 -28.686 1.00 88.75 71 GLU A N 1
ATOM 554 C CA . GLU A 1 71 ? 26.574 -6.876 -29.224 1.00 88.75 71 GLU A CA 1
ATOM 555 C C . GLU A 1 71 ? 27.347 -7.727 -28.204 1.00 88.75 71 GLU A C 1
ATOM 557 O O . GLU A 1 71 ? 28.134 -8.593 -28.591 1.00 88.75 71 GLU A O 1
ATOM 562 N N . HIS A 1 72 ? 27.091 -7.519 -26.910 1.00 84.06 72 HIS A N 1
ATOM 563 C CA . HIS A 1 72 ? 27.818 -8.139 -25.806 1.00 84.06 72 HIS A CA 1
ATOM 564 C C . HIS A 1 72 ? 26.872 -8.690 -24.725 1.00 84.06 72 HIS A C 1
ATOM 566 O O . HIS A 1 72 ? 26.959 -8.334 -23.554 1.00 84.06 72 HIS A O 1
ATOM 572 N N . LEU A 1 73 ? 25.971 -9.596 -25.120 1.00 81.25 73 LEU A N 1
ATOM 573 C CA . LEU A 1 73 ? 24.951 -10.173 -24.228 1.00 81.25 73 LEU A CA 1
ATOM 574 C C . LEU A 1 73 ? 25.524 -10.923 -23.010 1.00 81.25 73 LEU A C 1
ATOM 576 O O . LEU A 1 73 ? 24.875 -10.961 -21.967 1.00 81.25 73 LEU A O 1
ATOM 580 N N . ASP A 1 74 ? 26.721 -11.502 -23.145 1.00 85.00 74 ASP A N 1
ATOM 581 C CA . ASP A 1 74 ? 27.413 -12.248 -22.082 1.00 85.00 74 ASP A CA 1
ATOM 582 C C . ASP A 1 74 ? 28.444 -11.392 -21.320 1.00 85.00 74 ASP A C 1
ATOM 584 O O . ASP A 1 74 ? 29.233 -11.923 -20.534 1.00 85.00 74 ASP A O 1
ATOM 588 N N . ASP A 1 75 ? 28.489 -10.077 -21.561 1.00 80.44 75 ASP A N 1
ATOM 589 C CA . ASP A 1 75 ? 29.402 -9.191 -20.844 1.00 80.44 75 ASP A CA 1
ATOM 590 C C . ASP A 1 75 ? 28.957 -9.019 -19.389 1.00 80.44 75 ASP A C 1
ATOM 592 O O . ASP A 1 75 ? 27.917 -8.440 -19.077 1.00 80.44 75 ASP A O 1
ATOM 596 N N . LEU A 1 76 ? 29.772 -9.558 -18.485 1.00 78.69 76 LEU A N 1
ATOM 597 C CA . LEU A 1 76 ? 29.574 -9.482 -17.039 1.00 78.69 76 LEU A CA 1
ATOM 598 C C . LEU A 1 76 ? 30.227 -8.235 -16.425 1.00 78.69 76 LEU A C 1
ATOM 600 O O . LEU A 1 76 ? 30.238 -8.091 -15.199 1.00 78.69 76 LEU A O 1
ATOM 604 N N . THR A 1 77 ? 30.811 -7.357 -17.245 1.00 79.88 77 THR A N 1
ATOM 605 C CA . THR A 1 77 ? 31.422 -6.110 -16.789 1.00 79.88 77 THR A CA 1
ATOM 606 C C . THR A 1 77 ? 30.346 -5.212 -16.196 1.00 79.88 77 THR A C 1
ATOM 608 O O . THR A 1 77 ? 29.365 -4.862 -16.849 1.00 79.88 77 THR A O 1
ATOM 611 N N . VAL A 1 78 ? 30.528 -4.833 -14.931 1.00 72.06 78 VAL A N 1
ATOM 612 C CA . VAL A 1 78 ? 29.628 -3.895 -14.255 1.00 72.06 78 VAL A CA 1
ATOM 613 C C . VAL A 1 78 ? 29.713 -2.543 -14.981 1.00 72.06 78 VAL A C 1
ATOM 615 O O . VAL A 1 78 ? 30.818 -2.005 -15.087 1.00 72.06 78 VAL A O 1
ATOM 618 N N . PRO A 1 79 ? 28.596 -1.992 -15.493 1.00 66.88 79 PRO A N 1
ATOM 619 C CA . PRO A 1 79 ? 28.599 -0.687 -16.146 1.00 66.88 79 PRO A CA 1
ATOM 620 C C . PRO A 1 79 ? 29.073 0.410 -15.187 1.00 66.88 79 PRO A C 1
ATOM 622 O O . PRO A 1 79 ? 28.744 0.375 -14.003 1.00 66.88 79 PRO A O 1
ATOM 625 N N . ASP A 1 80 ? 29.809 1.398 -15.699 1.00 64.88 80 ASP A N 1
ATOM 626 C CA . ASP A 1 80 ? 30.147 2.603 -14.935 1.00 64.88 80 ASP A CA 1
ATOM 627 C C . ASP A 1 80 ? 28.851 3.353 -14.572 1.00 64.88 80 ASP A C 1
ATOM 629 O O . ASP A 1 80 ? 27.999 3.577 -15.441 1.00 64.88 80 ASP A O 1
ATOM 633 N N . ASP A 1 81 ? 28.691 3.744 -13.304 1.00 58.88 81 ASP A N 1
ATOM 634 C CA . ASP A 1 81 ? 27.481 4.392 -12.772 1.00 58.88 81 ASP A CA 1
ATOM 635 C C . ASP A 1 81 ? 27.105 5.660 -13.567 1.00 58.88 81 ASP A C 1
ATOM 637 O O . ASP A 1 81 ? 25.937 6.044 -13.626 1.00 58.88 81 ASP A O 1
ATOM 641 N N . ALA A 1 82 ? 28.077 6.286 -14.241 1.00 57.91 82 ALA A N 1
ATOM 642 C CA . ALA A 1 82 ? 27.871 7.442 -15.113 1.00 57.91 82 ALA A CA 1
ATOM 643 C C . ALA A 1 82 ? 27.120 7.133 -16.429 1.00 57.91 82 ALA A C 1
ATOM 645 O O . ALA A 1 82 ? 26.554 8.046 -17.032 1.00 57.91 82 ALA A O 1
ATOM 646 N N . MET A 1 83 ? 27.104 5.875 -16.891 1.00 53.19 83 MET A N 1
ATOM 647 C CA . MET A 1 83 ? 26.380 5.434 -18.097 1.00 53.19 83 MET A CA 1
ATOM 648 C C . MET A 1 83 ? 25.003 4.834 -17.798 1.00 53.19 83 MET A C 1
ATOM 650 O O . MET A 1 83 ? 24.203 4.627 -18.718 1.00 53.19 83 MET A O 1
ATOM 654 N N . VAL A 1 84 ? 24.693 4.580 -16.525 1.00 54.41 84 VAL A N 1
ATOM 655 C CA . VAL A 1 84 ? 23.365 4.141 -16.102 1.00 54.41 84 VAL A CA 1
ATOM 656 C C . VAL A 1 84 ? 22.442 5.349 -16.199 1.00 54.41 84 VAL A C 1
ATOM 658 O O . VAL A 1 84 ? 22.353 6.176 -15.295 1.00 54.41 84 VAL A O 1
ATOM 661 N N . THR A 1 85 ? 21.761 5.479 -17.338 1.00 51.62 85 THR A N 1
ATOM 662 C CA . THR A 1 85 ? 20.679 6.453 -17.476 1.00 51.62 85 THR A CA 1
ATOM 663 C C . THR A 1 85 ? 19.654 6.118 -16.397 1.00 51.62 85 THR A C 1
ATOM 665 O O . THR A 1 85 ? 19.027 5.065 -16.417 1.00 51.62 85 THR A O 1
ATOM 668 N N . THR A 1 86 ? 19.603 6.994 -15.402 1.00 48.03 86 THR A N 1
ATOM 669 C CA . THR A 1 86 ? 18.684 7.063 -14.268 1.00 48.03 86 THR A CA 1
ATOM 670 C C . THR A 1 86 ? 17.424 6.202 -14.373 1.00 48.03 86 THR A C 1
ATOM 672 O O . THR A 1 86 ? 16.604 6.401 -15.264 1.00 48.03 86 THR A O 1
ATOM 675 N N . LEU A 1 87 ? 17.242 5.364 -13.347 1.00 47.47 87 LEU A N 1
ATOM 676 C CA . LEU A 1 87 ? 15.979 4.784 -12.883 1.00 47.47 87 LEU A CA 1
ATOM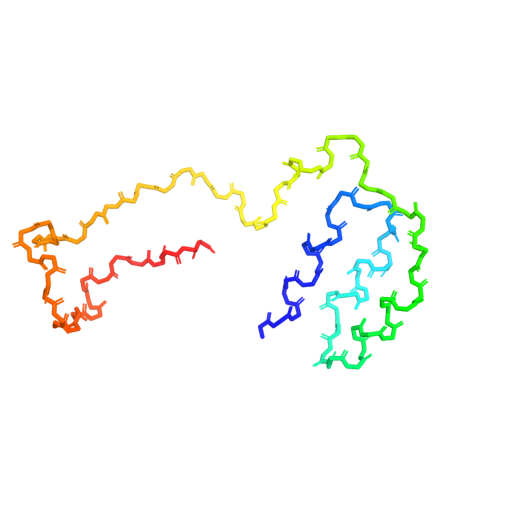 677 C C . LEU A 1 87 ? 15.208 3.932 -13.905 1.00 47.47 87 LEU A C 1
ATOM 679 O O . LEU A 1 87 ? 14.280 4.387 -14.572 1.00 47.47 87 LEU A O 1
ATOM 683 N N . SER A 1 88 ? 15.477 2.625 -13.887 1.00 43.19 88 SER A N 1
ATOM 684 C CA . SER A 1 88 ? 14.407 1.662 -14.152 1.00 43.19 88 SER A CA 1
ATOM 685 C C . SER A 1 88 ? 13.528 1.569 -12.903 1.00 43.19 88 SER A C 1
ATOM 687 O O . SER A 1 88 ? 13.969 1.093 -11.856 1.00 43.19 88 SER A O 1
ATOM 689 N N . GLY A 1 89 ? 12.304 2.083 -13.019 1.00 47.22 89 GLY A N 1
ATOM 690 C CA . GLY A 1 89 ? 11.357 2.265 -11.918 1.00 47.22 89 GLY A CA 1
ATOM 691 C C . GLY A 1 89 ? 11.322 3.726 -11.484 1.00 47.22 89 GLY A C 1
ATOM 692 O O . GLY A 1 89 ? 12.232 4.178 -10.802 1.00 47.22 89 GLY A O 1
ATOM 693 N N . GLY A 1 90 ? 10.312 4.463 -11.956 1.00 41.09 90 GLY A N 1
ATOM 694 C CA . GLY A 1 90 ? 10.164 5.901 -11.705 1.00 41.09 90 GLY A CA 1
ATOM 695 C C . GLY A 1 90 ? 9.712 6.281 -10.303 1.00 41.09 90 GLY A C 1
ATOM 696 O O . GLY A 1 90 ? 9.624 5.410 -9.412 1.00 41.09 90 GLY A O 1
#

Sequence (90 aa):
EFRKHCGWYLTGYPVGSDVRRRFAEVSTLDEVRALAASLDRSLHIVTGGERLPRGHTNGPINVVLPHGYLEHLDDLTVPDDAMVTTLSGG